Protein AF-A0A848HGK9-F1 (afdb_monomer)

Structure (mmCIF, N/CA/C/O backbone):
data_AF-A0A848HGK9-F1
#
_entry.id   AF-A0A848HGK9-F1
#
loop_
_atom_site.group_PDB
_atom_site.id
_atom_site.type_symbol
_atom_site.label_atom_id
_atom_site.label_alt_id
_atom_site.label_comp_id
_atom_site.label_asym_id
_atom_site.label_entity_id
_atom_site.label_seq_id
_atom_site.pdbx_PDB_ins_code
_atom_site.Cartn_x
_atom_site.Cartn_y
_atom_site.Cartn_z
_atom_site.occupancy
_atom_site.B_iso_or_equiv
_atom_site.auth_seq_id
_atom_site.auth_comp_id
_atom_site.auth_asym_id
_atom_site.auth_atom_id
_atom_site.pdbx_PDB_model_num
ATOM 1 N N . MET A 1 1 ? 14.035 -9.020 -20.897 1.00 52.78 1 MET A N 1
ATOM 2 C CA . MET A 1 1 ? 14.305 -8.461 -19.556 1.00 52.78 1 MET A CA 1
ATOM 3 C C . MET A 1 1 ? 12.955 -8.093 -18.964 1.00 52.78 1 MET A C 1
ATOM 5 O O . MET A 1 1 ? 12.251 -7.322 -19.601 1.00 52.78 1 MET A O 1
ATOM 9 N N . LEU A 1 2 ? 12.551 -8.734 -17.864 1.00 63.75 2 LEU A N 1
ATOM 10 C CA . LEU A 1 2 ? 11.252 -8.518 -17.219 1.00 63.75 2 LEU A CA 1
ATOM 11 C C . LEU A 1 2 ? 11.450 -7.559 -16.046 1.00 63.75 2 LEU A C 1
ATOM 13 O O . LEU A 1 2 ? 12.287 -7.842 -15.189 1.00 63.75 2 LEU A O 1
ATOM 17 N N . LEU A 1 3 ? 10.726 -6.440 -16.009 1.00 67.12 3 LEU A N 1
ATOM 18 C CA . LEU A 1 3 ? 10.813 -5.500 -14.890 1.00 67.12 3 LEU A CA 1
ATOM 19 C C . LEU A 1 3 ? 9.563 -5.626 -14.013 1.00 67.12 3 LEU A C 1
ATOM 21 O O . LEU A 1 3 ? 8.458 -5.399 -14.521 1.00 67.12 3 LEU A O 1
ATOM 25 N N . PRO A 1 4 ? 9.712 -5.964 -12.720 1.00 69.00 4 PRO A N 1
ATOM 26 C CA . PRO A 1 4 ? 8.590 -5.976 -11.800 1.00 69.00 4 PRO A CA 1
ATOM 27 C C . PRO A 1 4 ? 8.154 -4.540 -11.478 1.00 69.00 4 PRO A C 1
ATOM 29 O O . PRO A 1 4 ? 8.936 -3.765 -10.931 1.00 69.00 4 PRO A O 1
ATOM 32 N N . ALA A 1 5 ? 6.905 -4.185 -11.791 1.00 81.06 5 ALA A N 1
ATOM 33 C CA . ALA A 1 5 ? 6.280 -2.963 -11.291 1.00 81.06 5 ALA A CA 1
ATOM 34 C C . ALA A 1 5 ? 5.400 -3.316 -10.085 1.00 81.06 5 ALA A C 1
ATOM 36 O O . ALA A 1 5 ? 4.484 -4.140 -10.193 1.00 81.06 5 ALA A O 1
ATOM 37 N N . CYS A 1 6 ? 5.699 -2.714 -8.936 1.00 90.12 6 CYS A N 1
ATOM 38 C CA . CYS A 1 6 ? 5.015 -2.980 -7.674 1.00 90.12 6 CYS A CA 1
ATOM 39 C C . CYS A 1 6 ? 4.478 -1.683 -7.076 1.00 90.12 6 CYS A C 1
ATOM 41 O O . CYS A 1 6 ? 5.113 -0.635 -7.176 1.00 90.12 6 CYS A O 1
ATOM 43 N N . VAL A 1 7 ? 3.336 -1.775 -6.406 1.00 93.94 7 VAL A N 1
ATOM 44 C CA . VAL A 1 7 ? 2.793 -0.708 -5.562 1.00 93.94 7 VAL A CA 1
ATOM 45 C C . VAL A 1 7 ? 2.543 -1.247 -4.165 1.00 93.94 7 VAL A C 1
ATOM 47 O O . VAL A 1 7 ? 2.260 -2.432 -3.994 1.00 93.94 7 VAL A O 1
ATOM 50 N N . TYR A 1 8 ? 2.655 -0.388 -3.161 1.00 95.62 8 TYR A N 1
ATOM 51 C CA . TYR A 1 8 ? 2.348 -0.745 -1.781 1.00 95.62 8 TYR A CA 1
ATOM 52 C C . TYR A 1 8 ? 0.940 -0.287 -1.432 1.00 95.62 8 TYR A C 1
ATOM 54 O O . TYR A 1 8 ? 0.598 0.877 -1.645 1.00 95.62 8 TYR A O 1
ATOM 62 N N . VAL A 1 9 ? 0.140 -1.184 -0.864 1.00 96.00 9 VAL A N 1
ATOM 63 C CA . VAL A 1 9 ? -1.227 -0.890 -0.415 1.00 96.00 9 VAL A CA 1
ATOM 64 C C . VAL A 1 9 ? -1.388 -1.229 1.067 1.00 96.00 9 VAL A C 1
ATOM 66 O O . VAL A 1 9 ? -0.765 -2.186 1.537 1.00 96.00 9 VAL A O 1
ATOM 69 N N . PRO A 1 10 ? -2.190 -0.463 1.828 1.00 94.62 10 PRO A N 1
ATOM 70 C CA . PRO A 1 10 ? -2.470 -0.778 3.216 1.00 94.62 10 PRO A CA 1
ATOM 71 C C . PRO A 1 10 ? -3.590 -1.825 3.282 1.00 94.62 10 PRO A C 1
ATOM 73 O O . PRO A 1 10 ? -4.658 -1.649 2.698 1.00 94.62 10 PRO A O 1
ATOM 76 N N . VAL A 1 11 ? -3.359 -2.908 4.015 1.00 94.06 11 VAL A N 1
ATOM 77 C CA . VAL A 1 11 ? -4.308 -4.005 4.218 1.00 94.06 11 VAL A CA 1
ATOM 78 C C . VAL A 1 11 ? -4.620 -4.114 5.699 1.00 94.06 11 VAL A C 1
ATOM 80 O O . VAL A 1 11 ? -3.715 -4.203 6.530 1.00 94.06 11 VAL A O 1
ATOM 83 N N . ALA A 1 12 ? -5.911 -4.104 6.021 1.00 90.62 12 ALA A N 1
ATOM 84 C CA . ALA A 1 12 ? -6.378 -4.371 7.368 1.00 90.62 12 ALA A CA 1
ATOM 85 C C . ALA A 1 12 ? -6.338 -5.876 7.645 1.00 90.62 12 ALA A C 1
ATOM 87 O O . ALA A 1 12 ? -6.887 -6.668 6.880 1.00 90.62 12 ALA A O 1
ATOM 88 N N . VAL A 1 13 ? -5.703 -6.246 8.747 1.00 90.56 13 VAL A N 1
ATOM 89 C CA . VAL A 1 13 ? -5.604 -7.609 9.248 1.00 90.56 13 VAL A CA 1
ATOM 90 C C . VAL A 1 13 ? -6.249 -7.628 10.623 1.00 90.56 13 VAL A C 1
ATOM 92 O O . VAL A 1 13 ? -5.830 -6.900 11.526 1.00 90.56 13 VAL A O 1
ATOM 95 N N . ASP A 1 14 ? -7.285 -8.447 10.761 1.00 88.81 14 ASP A N 1
ATOM 96 C CA . ASP A 1 14 ? -7.951 -8.666 12.036 1.00 88.81 14 ASP A CA 1
ATOM 97 C C . ASP A 1 14 ? -7.159 -9.721 12.826 1.00 88.81 14 ASP A C 1
ATOM 99 O O . ASP A 1 14 ? -6.981 -10.858 12.383 1.00 88.81 14 ASP A O 1
ATOM 103 N N . THR A 1 15 ? -6.639 -9.339 13.986 1.00 84.06 15 THR A N 1
ATOM 104 C CA . THR A 1 15 ? -5.913 -10.202 14.919 1.00 84.06 15 THR A CA 1
ATOM 105 C C . THR A 1 15 ? -6.669 -10.253 16.239 1.00 84.06 15 THR A C 1
ATOM 107 O O . THR A 1 15 ? -7.315 -9.292 16.634 1.00 84.06 15 THR A O 1
ATOM 110 N N . TYR A 1 16 ? -6.664 -11.387 16.935 1.00 82.44 16 TYR A N 1
ATOM 111 C CA . TYR A 1 16 ? -7.314 -11.459 18.243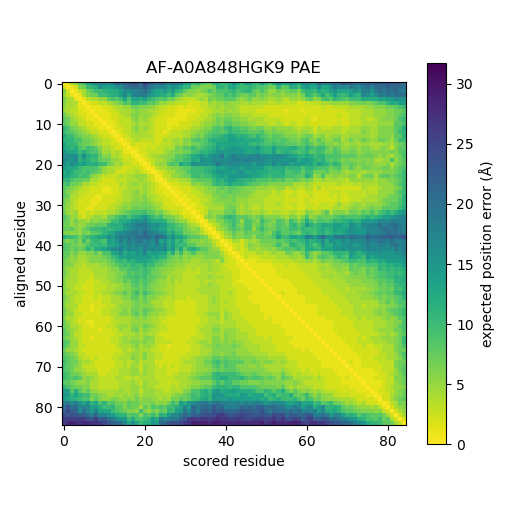 1.00 82.44 16 TYR A CA 1
ATOM 112 C C . TYR A 1 16 ? -6.344 -10.992 19.328 1.00 82.44 16 TYR A C 1
ATOM 114 O O . TYR A 1 16 ? -5.261 -11.562 19.480 1.00 82.44 16 TYR A O 1
ATOM 122 N N . ASP A 1 17 ? -6.729 -9.963 20.079 1.00 81.38 17 ASP A N 1
ATOM 123 C CA . ASP A 1 17 ? -5.952 -9.458 21.203 1.00 81.38 17 ASP A CA 1
ATOM 124 C C . ASP A 1 17 ? -6.384 -10.177 22.486 1.00 81.38 17 ASP A C 1
ATOM 126 O O . ASP A 1 17 ? -7.469 -9.944 23.029 1.00 81.38 17 ASP A O 1
ATOM 130 N N . TYR A 1 18 ? -5.532 -11.087 22.961 1.00 79.56 18 TYR A N 1
ATOM 131 C CA . TYR A 1 18 ? -5.801 -11.894 24.151 1.00 79.56 18 TYR A CA 1
ATOM 132 C C . TYR A 1 18 ? -5.849 -11.070 25.438 1.00 79.56 18 TYR A C 1
ATOM 134 O O . TYR A 1 18 ? -6.590 -11.438 26.349 1.00 79.56 18 TYR A O 1
ATOM 142 N N . GLU A 1 19 ? -5.112 -9.958 25.517 1.00 79.50 19 GLU A N 1
ATOM 143 C CA . GLU A 1 19 ? -5.097 -9.110 26.716 1.00 79.50 19 GLU A CA 1
ATOM 144 C C . GLU A 1 19 ? -6.443 -8.419 26.912 1.00 79.50 19 GLU A C 1
ATOM 146 O O . GLU A 1 19 ? -6.941 -8.273 28.025 1.00 79.50 19 GLU A O 1
ATOM 151 N N . CYS A 1 20 ? -7.061 -8.045 25.799 1.00 79.81 20 CYS A N 1
ATOM 152 C CA . CYS A 1 20 ? -8.316 -7.318 25.774 1.00 79.81 20 CYS A CA 1
ATOM 153 C C . CYS A 1 20 ? -9.537 -8.191 25.484 1.00 79.81 20 CYS A C 1
ATOM 155 O O . CYS A 1 20 ? -10.653 -7.677 25.490 1.00 79.81 20 CYS A O 1
ATOM 157 N N . ARG A 1 21 ? -9.339 -9.482 25.177 1.00 80.25 21 ARG A N 1
ATOM 158 C CA . ARG A 1 21 ? -10.375 -10.423 24.709 1.00 80.25 21 ARG A CA 1
ATOM 159 C C . ARG A 1 21 ? -11.254 -9.846 23.591 1.00 80.25 21 ARG A C 1
ATOM 161 O O . ARG A 1 21 ? -12.473 -10.007 23.595 1.00 80.25 21 ARG A O 1
ATOM 168 N N . THR A 1 22 ? -10.640 -9.137 22.647 1.00 76.88 22 THR A N 1
ATOM 169 C CA . THR A 1 22 ? -11.341 -8.472 21.539 1.00 76.88 22 THR A CA 1
ATOM 170 C C . THR A 1 22 ? -10.580 -8.630 20.228 1.00 76.88 22 THR A C 1
ATOM 172 O O . THR A 1 22 ? -9.375 -8.870 20.212 1.00 76.88 22 THR A O 1
ATOM 175 N N . VAL A 1 23 ? -11.298 -8.512 19.108 1.00 80.44 23 VAL A N 1
ATOM 176 C CA . VAL A 1 23 ? -10.683 -8.479 17.777 1.00 80.44 23 VAL A CA 1
ATOM 177 C C . VAL A 1 23 ? -10.078 -7.095 17.547 1.00 80.44 23 VAL A C 1
ATOM 179 O O . VAL A 1 23 ? -10.761 -6.073 17.620 1.00 80.44 23 VAL A O 1
ATOM 182 N N . ALA A 1 24 ? -8.783 -7.091 17.282 1.00 82.19 24 ALA A N 1
ATOM 183 C CA . ALA A 1 24 ? -7.952 -5.960 16.944 1.00 82.19 24 ALA A CA 1
ATOM 184 C C . ALA A 1 24 ? -7.787 -5.842 15.432 1.00 82.19 24 ALA A C 1
ATOM 186 O O . ALA A 1 24 ? -7.499 -6.827 14.765 1.00 82.19 24 ALA A O 1
ATOM 187 N N . ARG A 1 25 ? -7.902 -4.632 14.883 1.00 85.50 25 ARG A N 1
ATOM 188 C CA . ARG A 1 25 ? -7.696 -4.388 13.453 1.00 85.50 25 ARG A CA 1
ATOM 189 C C . ARG A 1 25 ? -6.417 -3.594 13.246 1.00 85.50 25 ARG A C 1
ATOM 191 O O . ARG A 1 25 ? -6.357 -2.420 13.601 1.00 85.50 25 ARG A O 1
ATOM 198 N N . GLN A 1 26 ? -5.405 -4.231 12.669 1.00 87.75 26 GLN A N 1
ATOM 199 C CA . GLN A 1 26 ? -4.112 -3.610 12.376 1.00 87.75 26 GLN A CA 1
ATOM 200 C C . GLN A 1 26 ? -3.940 -3.411 10.874 1.00 87.75 26 GLN A C 1
ATOM 202 O O . GLN A 1 26 ? -4.354 -4.245 10.077 1.00 87.75 26 GLN A O 1
ATOM 207 N N . TYR A 1 27 ? -3.306 -2.318 10.472 1.00 92.44 27 TYR A N 1
ATOM 208 C CA . TYR A 1 27 ? -2.982 -2.038 9.080 1.00 92.44 27 TYR A CA 1
ATOM 209 C C . TYR A 1 27 ? -1.524 -2.391 8.791 1.00 92.44 27 TYR A C 1
ATOM 211 O O . TYR A 1 27 ? -0.604 -1.929 9.471 1.00 92.44 27 TYR A O 1
ATOM 219 N N . THR A 1 28 ? -1.318 -3.188 7.746 1.00 93.31 28 THR A N 1
ATOM 220 C CA . THR A 1 28 ? -0.001 -3.622 7.258 1.00 93.31 28 THR A CA 1
ATOM 221 C C . THR A 1 28 ? 0.170 -3.236 5.793 1.00 93.31 28 THR A C 1
ATOM 223 O O . THR A 1 28 ? -0.813 -3.059 5.081 1.00 93.31 28 THR A O 1
ATOM 226 N N . LEU A 1 29 ? 1.408 -3.075 5.325 1.00 94.81 29 LEU A N 1
ATOM 227 C CA . LEU A 1 29 ? 1.683 -2.777 3.918 1.00 94.81 29 LEU A CA 1
ATOM 228 C C . LEU A 1 29 ? 1.959 -4.065 3.151 1.00 94.81 29 LEU A C 1
ATOM 230 O O . LEU A 1 29 ? 2.837 -4.833 3.541 1.00 94.81 29 LEU A O 1
ATOM 234 N N . GLN A 1 30 ? 1.254 -4.269 2.039 1.00 94.75 30 GLN A N 1
ATOM 235 C CA . GLN A 1 30 ? 1.511 -5.383 1.128 1.00 94.75 30 GLN A CA 1
ATOM 236 C C . GLN A 1 30 ? 1.998 -4.880 -0.235 1.00 94.75 30 GLN A C 1
ATOM 238 O O . GLN A 1 30 ? 1.389 -3.962 -0.797 1.00 94.75 30 GLN A O 1
ATOM 243 N N . PRO A 1 31 ? 3.081 -5.466 -0.782 1.00 92.38 31 PRO A N 1
ATOM 244 C CA . PRO A 1 31 ? 3.503 -5.200 -2.145 1.00 92.38 31 PRO A CA 1
ATOM 245 C C . PRO A 1 31 ? 2.600 -5.958 -3.123 1.00 92.38 31 PRO A C 1
ATOM 247 O O . PRO A 1 31 ? 2.478 -7.181 -3.058 1.00 92.38 31 PRO A O 1
ATOM 250 N N . VAL A 1 32 ? 1.999 -5.234 -4.060 1.00 92.94 32 VAL A N 1
ATOM 251 C CA . VAL A 1 32 ? 1.168 -5.797 -5.125 1.00 92.94 32 VAL A CA 1
ATOM 252 C C . VAL A 1 32 ? 1.853 -5.558 -6.460 1.00 92.94 32 VAL A C 1
ATOM 254 O O . VAL A 1 32 ? 2.128 -4.419 -6.845 1.00 92.94 32 VAL A O 1
ATOM 257 N N . GLN A 1 33 ? 2.123 -6.646 -7.177 1.00 89.12 33 GLN A N 1
ATOM 258 C CA . GLN A 1 33 ? 2.606 -6.594 -8.549 1.00 89.12 33 GLN A CA 1
ATOM 259 C C . GLN 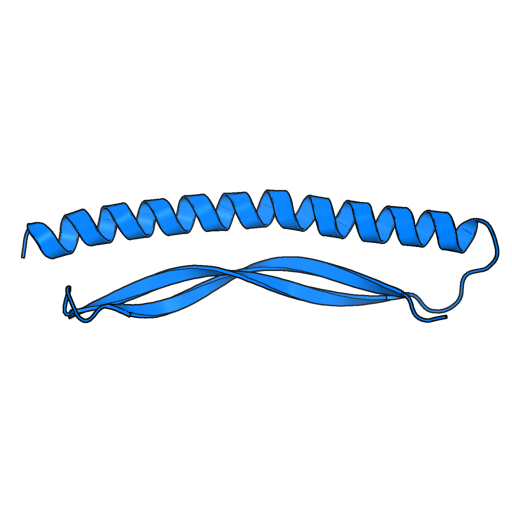A 1 33 ? 1.434 -6.266 -9.473 1.00 89.12 33 GLN A C 1
ATOM 261 O O . GLN A 1 33 ? 0.548 -7.091 -9.676 1.00 89.12 33 GLN A O 1
ATOM 266 N N . ILE A 1 34 ? 1.434 -5.057 -10.025 1.00 84.31 34 ILE A N 1
ATOM 267 C CA . ILE A 1 34 ? 0.345 -4.580 -10.892 1.00 84.31 34 ILE A CA 1
ATOM 268 C C . ILE A 1 34 ? 0.658 -4.740 -12.376 1.00 84.31 34 ILE A C 1
ATOM 270 O O . ILE A 1 34 ? -0.252 -4.760 -13.199 1.00 84.31 34 ILE A O 1
ATOM 274 N N . ALA A 1 35 ? 1.938 -4.863 -12.728 1.00 78.25 35 ALA A N 1
ATOM 275 C CA . ALA A 1 35 ? 2.361 -5.106 -14.094 1.00 78.25 35 ALA A CA 1
ATOM 276 C C . ALA A 1 35 ? 3.753 -5.742 -14.134 1.00 78.25 35 ALA A C 1
ATOM 278 O O . ALA A 1 35 ? 4.590 -5.535 -13.251 1.00 78.25 35 ALA A O 1
ATOM 279 N N . ALA A 1 36 ? 4.005 -6.472 -15.216 1.00 76.12 36 ALA A N 1
ATOM 280 C CA . ALA A 1 36 ? 5.343 -6.845 -15.632 1.00 76.12 36 ALA A CA 1
ATOM 281 C C . ALA A 1 36 ? 5.636 -6.112 -16.941 1.00 76.12 36 ALA A C 1
ATOM 283 O O . ALA A 1 36 ? 4.940 -6.309 -17.939 1.00 76.12 36 ALA A O 1
ATOM 284 N N . ILE A 1 37 ? 6.634 -5.231 -16.932 1.00 72.56 37 ILE A N 1
ATOM 285 C CA . ILE A 1 37 ? 6.982 -4.464 -18.128 1.00 72.56 37 ILE A CA 1
ATOM 286 C C . ILE A 1 37 ? 7.769 -5.392 -19.055 1.00 72.56 37 ILE A C 1
ATOM 288 O O . ILE A 1 37 ? 8.822 -5.916 -18.678 1.00 72.56 37 ILE A O 1
ATOM 292 N N . GLN A 1 38 ? 7.230 -5.603 -20.254 1.00 74.75 38 GLN A N 1
ATOM 293 C CA . GLN A 1 38 ? 7.800 -6.449 -21.298 1.00 74.75 38 GLN A CA 1
ATOM 294 C C . GLN A 1 38 ? 8.247 -5.582 -22.470 1.00 74.75 38 GLN A C 1
ATOM 296 O O . GLN A 1 38 ? 7.463 -4.788 -22.977 1.00 74.75 38 GLN A O 1
ATOM 301 N N . GLY A 1 39 ? 9.488 -5.774 -22.920 1.00 70.25 39 GLY A N 1
ATOM 302 C CA . GLY A 1 39 ? 10.023 -5.106 -24.107 1.00 70.25 39 GLY A CA 1
ATOM 303 C C . GLY A 1 39 ? 10.337 -3.622 -23.887 1.00 70.25 39 GLY A C 1
ATOM 304 O O . GLY A 1 39 ? 9.471 -2.760 -23.953 1.00 70.25 39 GLY A O 1
ATOM 305 N N . CYS A 1 40 ? 11.614 -3.311 -23.685 1.00 81.38 40 CYS A N 1
ATOM 306 C CA . CYS A 1 40 ? 12.144 -1.952 -23.751 1.00 81.38 40 CYS A CA 1
ATOM 307 C C . CYS A 1 40 ? 13.533 -1.997 -24.396 1.00 81.38 40 CYS A C 1
ATOM 309 O O . CYS A 1 40 ? 14.216 -3.021 -24.327 1.00 81.38 40 CYS A O 1
ATOM 311 N N . ALA A 1 41 ? 13.949 -0.903 -25.032 1.00 81.94 41 ALA A N 1
ATOM 312 C CA . ALA A 1 41 ? 15.272 -0.785 -25.632 1.00 81.94 41 ALA A CA 1
ATOM 313 C C . ALA A 1 41 ? 15.954 0.506 -25.170 1.00 81.94 41 ALA A C 1
ATOM 315 O O . ALA A 1 41 ? 15.322 1.560 -25.063 1.00 81.94 41 ALA A O 1
ATOM 316 N N . ASN A 1 42 ? 17.261 0.409 -24.926 1.00 84.94 42 ASN A N 1
ATOM 317 C CA . ASN A 1 42 ? 18.145 1.534 -24.633 1.00 84.94 42 ASN A CA 1
ATOM 318 C C . ASN A 1 42 ? 17.629 2.428 -23.477 1.00 84.94 42 ASN A C 1
ATOM 320 O O . ASN A 1 42 ? 17.187 1.921 -22.443 1.00 84.94 42 ASN A O 1
ATOM 324 N N . SER A 1 43 ? 17.653 3.755 -23.644 1.00 83.25 43 SER A N 1
ATOM 325 C CA . SER A 1 43 ? 17.177 4.740 -22.658 1.00 83.25 43 SER A CA 1
ATOM 326 C C . SER A 1 43 ? 15.712 4.559 -22.236 1.00 83.25 43 SER A C 1
ATOM 328 O O . SER A 1 43 ? 15.345 4.965 -21.133 1.00 83.25 43 SER A O 1
ATOM 330 N N . GLY A 1 44 ? 14.885 3.893 -23.049 1.00 83.31 44 GLY A N 1
ATOM 331 C CA . GLY A 1 44 ? 13.504 3.566 -22.692 1.00 83.31 44 GLY A CA 1
ATOM 332 C C . GLY A 1 44 ? 13.408 2.654 -21.466 1.00 83.31 44 GLY A C 1
ATOM 333 O O . GLY A 1 44 ? 12.526 2.844 -20.633 1.00 83.31 44 GLY A O 1
ATOM 334 N N . CYS A 1 45 ? 14.352 1.721 -21.286 1.00 85.06 45 CYS A N 1
ATOM 335 C CA . CYS A 1 45 ? 14.385 0.876 -20.088 1.00 85.06 45 CYS A CA 1
ATOM 336 C C . CYS A 1 45 ? 14.717 1.677 -18.824 1.00 85.06 45 CYS A C 1
ATOM 338 O O . CYS A 1 45 ? 14.144 1.418 -17.768 1.00 85.06 45 CYS A O 1
ATOM 340 N N . ALA A 1 46 ? 15.615 2.662 -18.925 1.00 86.69 46 ALA A N 1
ATOM 341 C CA . ALA A 1 46 ? 15.973 3.517 -17.796 1.00 86.69 46 ALA A CA 1
ATOM 342 C C . ALA A 1 46 ? 14.788 4.394 -17.363 1.00 86.69 46 ALA A C 1
ATOM 344 O O . ALA A 1 46 ? 14.501 4.495 -16.171 1.00 86.69 46 ALA A O 1
ATOM 345 N N . ALA A 1 47 ? 14.054 4.960 -18.325 1.00 88.31 47 ALA A N 1
ATOM 346 C CA . ALA A 1 47 ? 12.847 5.735 -18.046 1.00 88.31 47 ALA A CA 1
ATOM 347 C C . ALA A 1 47 ? 11.747 4.879 -17.391 1.00 88.31 47 ALA A C 1
ATOM 349 O O . ALA A 1 47 ? 11.138 5.303 -16.410 1.00 88.31 47 ALA A O 1
ATOM 350 N N . LEU A 1 48 ? 11.531 3.654 -17.884 1.00 87.44 48 LEU A N 1
ATOM 351 C CA . LEU A 1 48 ? 10.551 2.723 -17.314 1.00 87.44 48 LEU A CA 1
ATOM 352 C C . LEU A 1 48 ? 10.939 2.265 -15.901 1.00 87.44 48 LEU A C 1
ATOM 354 O O . LEU A 1 48 ? 10.075 2.216 -15.028 1.00 87.44 48 LEU A O 1
ATOM 358 N N . MET A 1 49 ? 12.226 2.003 -15.646 1.00 86.12 49 MET A N 1
ATOM 359 C CA . MET A 1 49 ? 12.734 1.729 -14.294 1.00 86.12 49 MET A CA 1
ATOM 360 C C . MET A 1 49 ? 12.494 2.906 -13.351 1.00 86.12 49 MET A C 1
ATOM 362 O O . MET A 1 49 ? 12.010 2.710 -12.238 1.00 86.12 49 MET A O 1
ATOM 366 N N . ALA A 1 50 ? 12.808 4.126 -13.793 1.00 89.81 50 ALA A N 1
ATOM 367 C CA . ALA A 1 50 ? 12.602 5.321 -12.987 1.00 89.81 50 ALA A CA 1
ATOM 368 C C . ALA A 1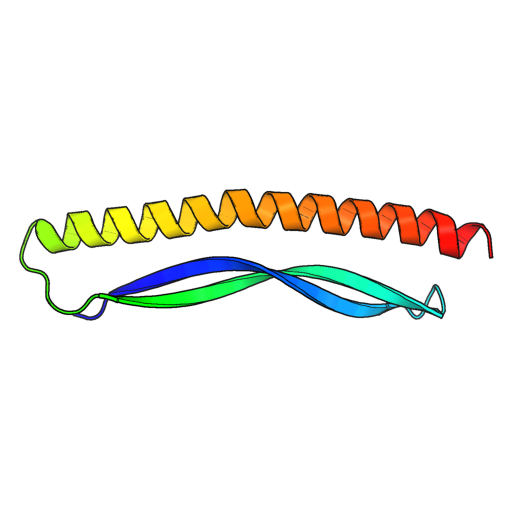 50 ? 11.116 5.506 -12.649 1.00 89.81 50 ALA A C 1
ATOM 370 O O . ALA A 1 50 ? 10.773 5.702 -11.486 1.00 89.81 50 ALA A O 1
ATOM 371 N N . ALA A 1 51 ? 10.225 5.362 -13.633 1.00 88.69 51 ALA A N 1
ATOM 372 C CA . ALA A 1 51 ? 8.784 5.447 -13.416 1.00 88.69 51 ALA A CA 1
ATOM 373 C C . ALA A 1 51 ? 8.273 4.362 -12.449 1.00 88.69 51 ALA A C 1
ATOM 375 O O . ALA A 1 51 ? 7.514 4.665 -11.525 1.00 88.69 51 ALA A O 1
ATOM 376 N N . ALA A 1 52 ? 8.717 3.112 -12.610 1.00 88.44 52 ALA A N 1
ATOM 377 C CA . ALA A 1 52 ? 8.373 2.017 -11.701 1.00 88.44 52 ALA A CA 1
ATOM 378 C C . ALA A 1 52 ? 8.872 2.282 -10.267 1.00 88.44 52 ALA A C 1
ATOM 380 O O . ALA A 1 52 ? 8.140 2.068 -9.304 1.00 88.44 52 ALA A O 1
ATOM 381 N N . GLY A 1 53 ? 10.085 2.817 -10.114 1.00 88.81 53 GLY A N 1
ATOM 382 C CA . GLY A 1 53 ? 10.637 3.192 -8.812 1.00 88.81 53 GLY A CA 1
ATOM 383 C C . GLY A 1 53 ? 9.870 4.339 -8.148 1.00 88.81 53 GLY A C 1
ATOM 384 O O . GLY A 1 53 ? 9.511 4.241 -6.976 1.00 88.81 53 GLY A O 1
ATOM 385 N N . ILE A 1 54 ? 9.564 5.401 -8.901 1.00 92.75 54 ILE A N 1
ATOM 386 C CA . ILE A 1 54 ? 8.811 6.564 -8.403 1.00 92.75 54 ILE A CA 1
ATOM 387 C C . ILE A 1 54 ? 7.405 6.149 -7.961 1.00 92.75 54 ILE A C 1
ATOM 389 O O . ILE A 1 54 ? 6.947 6.557 -6.897 1.00 92.75 54 ILE A O 1
ATOM 393 N N . THR A 1 55 ? 6.723 5.316 -8.745 1.00 91.69 55 THR A N 1
ATOM 394 C CA . THR A 1 55 ? 5.371 4.835 -8.413 1.00 91.69 55 THR A CA 1
ATOM 395 C C . THR A 1 55 ? 5.367 3.912 -7.192 1.00 91.69 55 THR A C 1
ATOM 397 O O . THR A 1 55 ? 4.519 4.068 -6.305 1.00 91.69 55 THR A O 1
ATOM 400 N N . ALA A 1 56 ? 6.346 3.011 -7.079 1.00 92.25 56 ALA A N 1
ATOM 401 C CA . ALA A 1 56 ? 6.527 2.182 -5.889 1.00 92.25 56 ALA A CA 1
ATOM 402 C C . ALA A 1 56 ? 6.775 3.041 -4.636 1.00 92.25 56 ALA A C 1
ATOM 404 O O . ALA A 1 56 ? 6.109 2.854 -3.619 1.00 92.25 56 ALA A O 1
ATOM 405 N N . ALA A 1 57 ? 7.672 4.027 -4.719 1.00 93.12 57 ALA A N 1
ATOM 406 C CA . ALA A 1 57 ? 7.967 4.930 -3.608 1.00 93.12 57 ALA A CA 1
ATOM 407 C C . ALA A 1 57 ? 6.760 5.807 -3.231 1.00 93.12 57 ALA A C 1
ATOM 409 O O . ALA A 1 57 ? 6.434 5.941 -2.053 1.00 93.12 57 ALA A O 1
ATOM 410 N N . GLY A 1 58 ? 6.058 6.367 -4.220 1.00 95.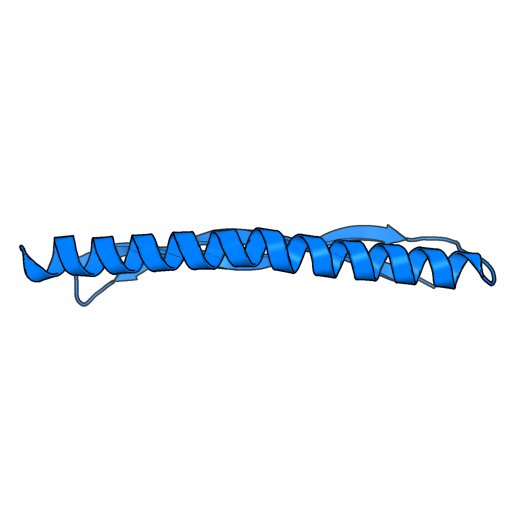69 58 GLY A N 1
ATOM 411 C CA . GLY A 1 58 ? 4.874 7.196 -3.990 1.00 95.69 58 GLY A CA 1
ATOM 412 C C . GLY A 1 58 ? 3.748 6.421 -3.305 1.00 95.69 58 GLY A C 1
ATOM 413 O O . GLY A 1 58 ? 3.207 6.878 -2.298 1.00 95.69 58 GLY A O 1
ATOM 414 N N . SER A 1 59 ? 3.441 5.216 -3.797 1.00 95.31 59 SER A N 1
ATOM 415 C CA . SER A 1 59 ? 2.438 4.348 -3.165 1.00 95.31 59 SER A CA 1
ATOM 416 C C . SER A 1 59 ? 2.842 3.930 -1.749 1.00 95.31 59 SER A C 1
ATOM 418 O O . SER A 1 59 ? 1.997 3.943 -0.860 1.00 95.31 59 SER A O 1
ATOM 420 N N . LEU A 1 60 ? 4.128 3.659 -1.498 1.00 95.62 60 LEU A N 1
ATOM 421 C CA . LEU A 1 60 ? 4.636 3.358 -0.157 1.00 95.62 60 LEU A CA 1
ATOM 422 C C . LEU A 1 60 ? 4.380 4.497 0.835 1.00 95.62 60 LEU A C 1
ATOM 424 O O . LEU A 1 60 ? 3.888 4.244 1.931 1.00 95.62 60 LEU A O 1
ATOM 428 N N . VAL A 1 61 ? 4.688 5.741 0.461 1.00 96.81 61 VAL A N 1
ATOM 429 C CA . VAL A 1 61 ? 4.519 6.906 1.348 1.00 96.81 61 VAL A CA 1
ATOM 430 C C . VAL A 1 61 ? 3.043 7.147 1.667 1.00 96.81 61 VAL A C 1
ATOM 432 O O . VAL A 1 61 ? 2.675 7.326 2.833 1.00 96.81 61 VAL A O 1
ATOM 435 N N . ILE A 1 62 ? 2.188 7.123 0.643 1.00 95.88 62 ILE A N 1
ATOM 436 C CA . ILE A 1 62 ? 0.751 7.376 0.799 1.00 95.88 62 ILE A CA 1
ATOM 437 C C . ILE A 1 62 ? 0.118 6.268 1.647 1.00 95.88 62 ILE A C 1
ATOM 439 O O . ILE A 1 62 ? -0.493 6.540 2.682 1.00 95.88 62 ILE A O 1
ATOM 443 N N . SER A 1 63 ? 0.317 5.010 1.255 1.00 95.88 63 SER A N 1
ATOM 444 C CA . SER A 1 63 ? -0.237 3.851 1.957 1.00 95.88 63 SER A CA 1
ATOM 445 C C . SER A 1 63 ? 0.332 3.701 3.365 1.00 95.88 63 SER A C 1
ATOM 447 O O . SER A 1 63 ? -0.396 3.338 4.288 1.00 95.88 63 SER A O 1
ATOM 449 N N . GLY A 1 64 ? 1.617 4.005 3.560 1.00 93.50 64 GLY A N 1
ATOM 450 C CA . GLY A 1 64 ? 2.266 3.968 4.869 1.00 93.50 64 GLY A CA 1
ATOM 451 C C . GLY A 1 64 ? 1.651 4.971 5.836 1.00 93.50 64 GLY A C 1
ATOM 452 O O . GLY A 1 64 ? 1.383 4.628 6.985 1.00 93.50 64 GLY A O 1
ATOM 453 N N . SER A 1 65 ? 1.328 6.169 5.350 1.00 95.31 65 SER A N 1
ATOM 454 C CA . SER A 1 65 ? 0.637 7.188 6.146 1.00 95.31 65 SER A CA 1
ATOM 455 C C . SER A 1 65 ? -0.736 6.697 6.618 1.00 95.31 65 SER A C 1
ATOM 457 O O . SER A 1 65 ? -1.068 6.821 7.797 1.00 95.31 65 SER A O 1
ATOM 459 N N . VAL A 1 66 ? -1.507 6.063 5.727 1.00 93.50 66 VAL A N 1
ATOM 460 C CA . VAL A 1 66 ? -2.804 5.448 6.068 1.00 93.50 66 VAL A CA 1
ATOM 461 C C . VAL A 1 66 ? -2.635 4.341 7.110 1.00 93.50 66 VAL A C 1
ATOM 463 O O . VAL A 1 66 ? -3.387 4.298 8.082 1.00 93.50 66 VAL A O 1
ATOM 466 N N . ALA A 1 67 ? -1.633 3.472 6.944 1.00 94.19 67 ALA A N 1
ATOM 467 C CA . ALA A 1 67 ? -1.372 2.390 7.887 1.00 94.19 67 ALA A CA 1
ATOM 468 C C . ALA A 1 67 ? -0.996 2.912 9.283 1.00 94.19 67 ALA A C 1
ATOM 470 O O . ALA A 1 67 ? -1.506 2.407 10.283 1.00 94.19 67 ALA A O 1
ATOM 471 N N . ILE A 1 68 ? -0.159 3.953 9.363 1.00 94.19 68 ILE A N 1
ATOM 472 C CA . ILE A 1 68 ? 0.217 4.592 10.632 1.00 94.19 68 ILE A CA 1
ATOM 473 C C . ILE A 1 68 ? -1.0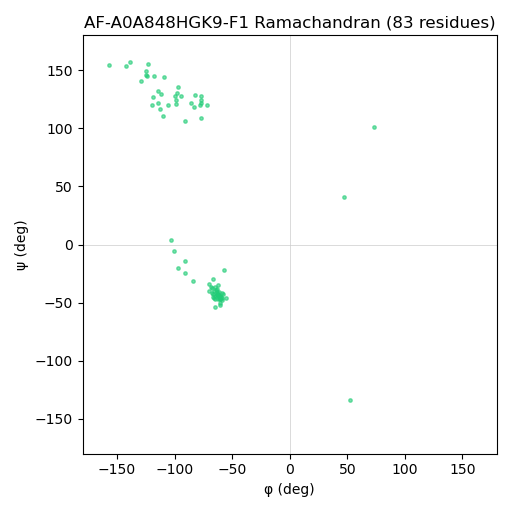20 5.159 11.326 1.00 94.19 68 ILE A C 1
ATOM 475 O O . ILE A 1 68 ? -1.262 4.831 12.486 1.00 94.19 68 ILE A O 1
ATOM 479 N N . VAL A 1 69 ? -1.826 5.965 10.627 1.00 94.19 69 VAL A N 1
ATOM 480 C CA . VAL A 1 69 ? -3.041 6.555 11.211 1.00 94.19 69 VAL A CA 1
ATOM 481 C C . VAL A 1 69 ? -3.999 5.459 11.682 1.00 94.19 69 VAL A C 1
ATOM 483 O O . VAL A 1 69 ? -4.479 5.519 12.813 1.00 94.19 69 VAL A O 1
ATOM 486 N N . GLY A 1 70 ? -4.223 4.424 10.868 1.00 89.25 70 GLY A N 1
ATOM 487 C CA . GLY A 1 70 ? -5.067 3.288 11.239 1.00 89.25 70 GLY A CA 1
ATOM 488 C C . GLY A 1 70 ? -4.572 2.557 12.491 1.00 89.25 70 GLY A C 1
ATOM 489 O O . GLY A 1 70 ? -5.368 2.249 13.377 1.00 89.25 70 GLY A O 1
ATOM 490 N N . ASN A 1 71 ? -3.260 2.346 12.612 1.00 90.81 71 ASN A N 1
ATOM 491 C CA . ASN A 1 71 ? -2.652 1.703 13.780 1.00 90.81 71 ASN 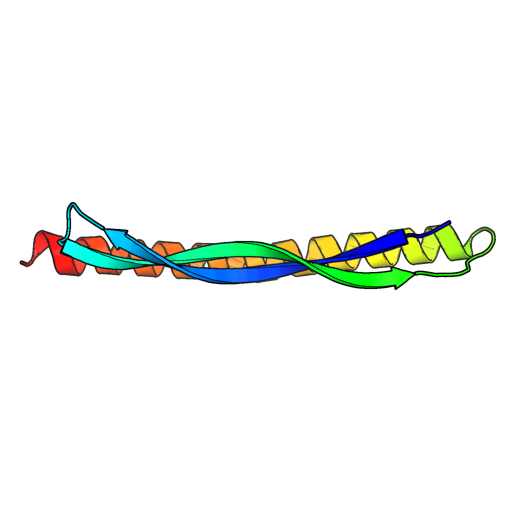A CA 1
ATOM 492 C C . ASN A 1 71 ? -2.697 2.584 15.040 1.00 90.81 71 ASN A C 1
ATOM 494 O O . ASN A 1 71 ? -2.877 2.063 16.141 1.00 90.81 71 ASN A O 1
ATOM 498 N N . VAL A 1 72 ? -2.580 3.908 14.900 1.00 91.50 72 VAL A N 1
ATOM 499 C CA . VAL A 1 72 ? -2.744 4.855 16.017 1.00 91.50 72 VAL A CA 1
ATOM 500 C C . VAL A 1 72 ? -4.187 4.860 16.519 1.00 91.50 72 VAL A C 1
ATOM 502 O O . VAL A 1 72 ? -4.409 4.780 17.726 1.00 91.50 72 VAL A O 1
ATOM 505 N N . VAL A 1 73 ? -5.170 4.907 15.612 1.00 88.31 73 VAL A N 1
ATOM 506 C CA . VAL A 1 73 ? -6.595 4.807 15.973 1.00 88.31 73 VAL A CA 1
ATOM 507 C C . VAL A 1 73 ? -6.866 3.489 16.694 1.00 88.31 73 VAL A C 1
ATOM 509 O O . VAL A 1 73 ? -7.457 3.500 17.772 1.00 88.31 73 VAL A O 1
ATOM 512 N N . TYR A 1 74 ? -6.354 2.374 16.167 1.00 85.31 74 TYR A N 1
ATOM 513 C CA . TYR A 1 74 ? -6.443 1.074 16.829 1.00 85.31 74 TYR A CA 1
ATOM 514 C C . TYR A 1 74 ? -5.871 1.102 18.257 1.00 85.31 74 TYR A C 1
ATOM 516 O O . TYR A 1 74 ? -6.514 0.617 19.188 1.00 85.31 74 TYR A O 1
ATOM 524 N N . TRP A 1 75 ? -4.690 1.697 18.460 1.00 85.94 75 TRP A N 1
ATOM 525 C CA . TRP A 1 75 ? -4.085 1.797 19.789 1.00 85.94 75 TRP A CA 1
ATOM 526 C C . TRP A 1 75 ? -4.952 2.610 20.760 1.00 85.94 75 TRP A C 1
ATOM 528 O O . TRP A 1 75 ? -5.157 2.183 21.897 1.00 85.94 75 TRP A O 1
ATOM 538 N N . LEU A 1 76 ? -5.515 3.736 20.313 1.00 87.44 76 LEU A N 1
ATOM 539 C CA . LEU A 1 76 ? -6.433 4.546 21.122 1.00 87.44 76 LEU A CA 1
ATOM 540 C C . LEU A 1 76 ? -7.708 3.773 21.484 1.00 87.44 76 LEU A C 1
ATOM 542 O O . LEU A 1 76 ? -8.152 3.816 22.633 1.00 87.44 76 LEU A O 1
ATOM 546 N N . GLU A 1 77 ? -8.274 3.028 20.534 1.00 83.19 77 GLU A N 1
ATOM 547 C CA . GLU A 1 77 ? -9.425 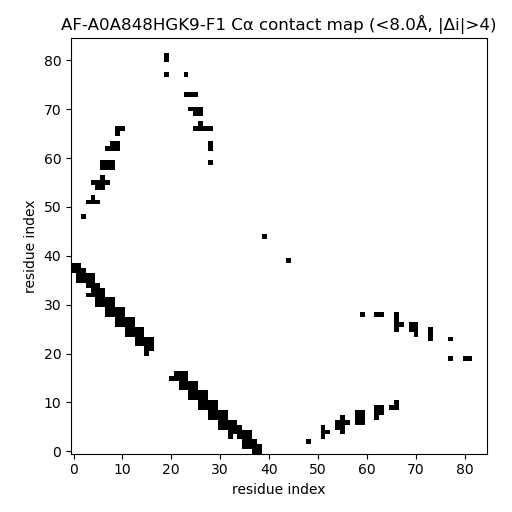2.163 20.791 1.00 83.19 77 GLU A CA 1
ATOM 548 C C . GLU A 1 77 ? -9.091 1.033 21.775 1.00 83.19 77 GLU A C 1
ATOM 550 O O . GLU A 1 77 ? -9.910 0.733 22.647 1.00 83.19 77 GLU A O 1
ATOM 555 N N . LYS A 1 78 ? -7.896 0.429 21.679 1.00 81.12 78 LYS A N 1
ATOM 556 C CA . LYS A 1 78 ? -7.409 -0.581 22.634 1.00 81.12 78 LYS A CA 1
ATOM 557 C C . LYS A 1 78 ? -7.320 0.017 24.042 1.00 81.12 78 LYS A C 1
ATOM 559 O O . LYS A 1 78 ? -7.903 -0.530 24.972 1.00 81.12 78 LYS A O 1
ATOM 564 N N . GLN A 1 79 ? -6.684 1.178 24.201 1.00 81.94 79 GLN A N 1
ATOM 565 C CA . GLN A 1 79 ? -6.612 1.869 25.498 1.00 81.94 79 GLN A CA 1
ATOM 566 C 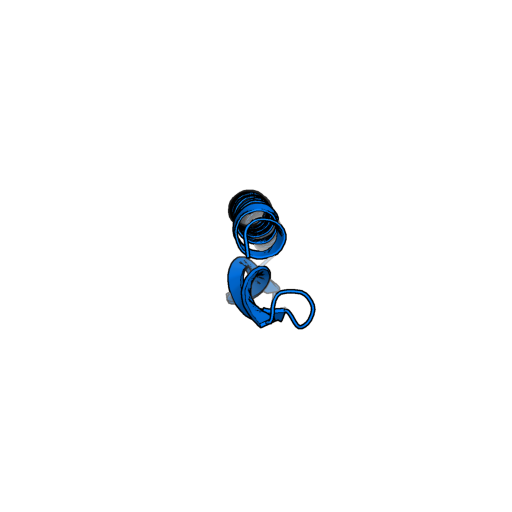C . GLN A 1 79 ? -8.013 2.180 26.054 1.00 81.94 79 GLN A C 1
ATOM 568 O O . GLN A 1 79 ? -8.281 1.962 27.233 1.00 81.94 79 GLN A O 1
ATOM 573 N N . GLY A 1 80 ? -8.936 2.641 25.205 1.00 79.31 80 GLY A N 1
ATOM 574 C CA . GLY A 1 80 ? -10.295 2.996 25.612 1.00 79.31 80 GLY A CA 1
ATOM 575 C C . GLY A 1 80 ? -11.184 1.808 25.989 1.00 79.31 80 GLY A C 1
ATOM 576 O O . GLY A 1 80 ? -11.948 1.923 26.944 1.00 79.31 80 GLY A O 1
ATOM 577 N N . ARG A 1 81 ? -11.105 0.685 25.262 1.00 74.19 81 ARG A N 1
ATOM 578 C CA . ARG A 1 81 ? -11.953 -0.500 25.494 1.00 74.19 81 ARG A CA 1
ATOM 579 C C . ARG A 1 81 ? -11.410 -1.428 26.579 1.00 74.19 81 ARG A C 1
ATOM 581 O O . ARG A 1 81 ? -12.211 -2.029 27.283 1.00 74.19 81 ARG A O 1
ATOM 588 N N . CYS A 1 82 ? -10.091 -1.520 26.746 1.00 75.75 82 CYS A N 1
ATOM 589 C CA . CYS A 1 82 ? -9.490 -2.458 27.700 1.00 75.75 82 CYS A CA 1
ATOM 590 C C . CYS A 1 82 ? -9.267 -1.866 29.094 1.00 75.75 82 CYS A C 1
ATOM 592 O O . CYS A 1 82 ? -9.226 -2.619 30.056 1.00 75.75 82 CYS A O 1
ATOM 594 N N . LEU A 1 83 ? -9.130 -0.539 29.224 1.00 63.50 83 LEU A N 1
ATOM 595 C CA . LEU A 1 83 ? -8.981 0.115 30.533 1.00 63.50 83 LEU A CA 1
ATOM 596 C C . LEU A 1 83 ? -10.315 0.554 31.160 1.00 63.50 83 LEU A C 1
ATOM 598 O O . LEU A 1 83 ? -10.341 0.907 32.336 1.00 63.50 83 LEU A O 1
ATOM 602 N N . ARG A 1 84 ? -11.415 0.578 30.393 1.00 56.03 84 ARG A N 1
ATOM 603 C CA . ARG A 1 84 ? -12.771 0.895 30.895 1.00 56.03 84 ARG A CA 1
ATOM 604 C C . ARG A 1 84 ? -13.674 -0.334 31.081 1.00 56.03 84 ARG A C 1
ATOM 606 O O . ARG A 1 84 ? -14.849 -0.144 31.391 1.00 56.03 84 ARG A O 1
ATOM 613 N N . GLY A 1 85 ? -13.160 -1.544 30.859 1.00 50.41 85 GLY A N 1
ATOM 614 C CA . GLY A 1 85 ? -13.888 -2.813 30.988 1.00 50.41 85 GLY A CA 1
ATOM 615 C C . GLY A 1 85 ? -13.513 -3.580 32.242 1.00 50.41 85 GLY A C 1
ATOM 616 O O . GLY A 1 85 ? -12.310 -3.578 32.578 1.00 50.41 85 GLY A O 1
#

Foldseek 3Di:
DKDFQKAKAWDWDWDQDPLLRDTFTAIDIDIDRPDIDPDDDDVRVVVVVVVSVVRRVVRCVVRVVVRVVSRVVRVVVSCVRRVVD

Organism: NCBI:txid2728837

Mean predicted aligned error: 6.84 Å

Radius of gyration: 18.88 Å; Cα contacts (8 Å, |Δi|>4): 113; chains: 1; bounding box: 32×19×57 Å

Solvent-accessible surface area (backbone atoms only — not comparable to full-atom values): 4708 Å² total; per-residue (Å²): 119,80,44,83,28,42,36,32,42,56,41,80,44,80,43,78,36,77,92,61,75,41,82,38,60,40,42,43,79,44,82,41,76,82,48,69,52,71,82,70,61,74,70,54,41,56,55,51,49,51,52,37,50,53,48,24,52,51,29,37,56,56,26,47,52,52,20,50,53,45,37,51,52,39,51,52,49,48,56,57,56,49,72,75,102

Nearest PDB structures (foldseek):
  4rx6-assembly1_B  TM=4.988E-01  e=6.468E+00  Bacillus subtilis subsp. subtilis str. 168
  5d80-assembly2_g  TM=4.160E-01  e=9.332E+00  Saccharomyces cerevisiae S288C

Sequence (85 aa):
MLLPACVYVPVAVDTYDYECRTVARQYTLQPVQIAAIQGCANSGCAALMAAAGITAAGSLVISGSVAIVG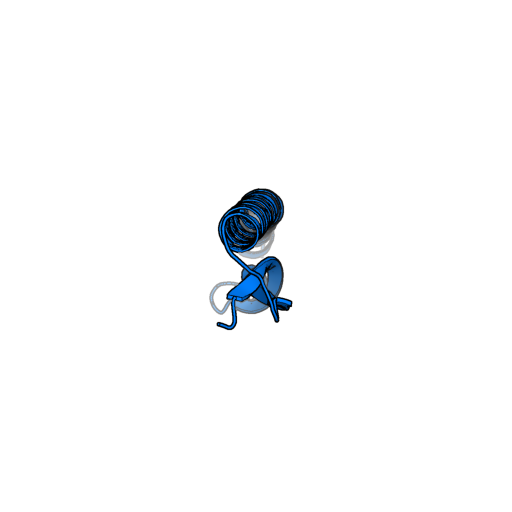NVVYWLEKQGRCLRG

Secondary structure (DSSP, 8-state):
-EEEEEEEEEEEEEEEETTTTEEEEEEEEEEEEEEEEE---THHHHHHHHHHHHHHHHHHHHHHHHHHHHHHHHHHHHHHHHS--

pLDDT: mean 85.08, std 9.93, range [50.41, 96.81]